Protein AF-A0A5J4PL07-F1 (afdb_monomer)

InterPro domains:
  IPR006602 DM10 domain [PF06565] (18-63)
  IPR006602 DM10 domain [PS51336] (25-63)
  IPR040193 EF-hand domain-containing protein EFHC1/EFHC2/EFHB [PTHR12086] (8-63)

Secondary structure (DSSP, 8-state):
-PPP--------HHHHHHHHHHHHTT-EEEEEEEEE-TTSTT--EEEEEEEEETTTTEEEEE-

Nearest PDB structures (foldseek):
  8i7o-assembly1_G2  TM=9.255E-01  e=6.040E-05  Mus musculus
  8to0-assembly1_E1  TM=9.751E-01  e=2.739E-04  Mus musculus
  8otz-assembly1_I  TM=7.819E-01  e=1.286E-04  Bos taurus
  8otz-assembly1_X  TM=7.702E-01  e=1.286E-04  Bos taurus
  8iyj-assembly1_T  TM=7.753E-01  e=1.554E-04  Mus musculus

Mean predicted aligned error: 9.15 Å

Organism: NCBI:txid222440

Foldseek 3Di:
DDDDPPPPPPQPVVNVLVVQQVVQPPPKDWDKDWDFPVVDPPTDIDIWIWIARSSHRDIDIDD

Solvent-accessible surface area (backbone atoms only — not comparable to full-atom values): 3920 Å² total; per-residue (Å²): 133,82,84,75,80,76,82,74,73,82,70,52,67,68,60,54,50,50,52,37,27,71,76,23,62,94,44,62,51,76,44,83,46,71,51,78,45,58,90,44,102,82,38,51,78,46,59,32,43,38,38,36,34,58,30,76,76,48,76,47,80,44,114

Sequence (63 aa):
MKPHPRTTTTQDPEKLALRQFLRNDRKVLRFYAVWDDRNESFGDMRQFVIQYYLSDDTTQVNE

Structure (mmCIF, N/CA/C/O backbone):
data_AF-A0A5J4PL07-F1
#
_entry.id   AF-A0A5J4PL07-F1
#
loop_
_atom_site.group_PDB
_atom_site.id
_atom_site.type_symbol
_atom_site.label_atom_id
_atom_site.label_alt_id
_atom_site.label_comp_id
_atom_site.label_asym_id
_atom_site.label_entity_id
_atom_site.label_seq_id
_atom_site.pdbx_PDB_ins_code
_atom_site.Cartn_x
_atom_site.Cartn_y
_atom_site.Cartn_z
_atom_site.occupancy
_atom_site.B_iso_or_equiv
_atom_site.auth_seq_id
_atom_site.auth_comp_id
_atom_site.auth_asym_id
_atom_site.auth_atom_id
_atom_site.pdbx_PDB_model_num
ATOM 1 N N . MET A 1 1 ? -44.939 22.985 19.592 1.00 51.19 1 MET A N 1
ATOM 2 C CA . MET A 1 1 ? -44.204 21.862 18.968 1.00 51.19 1 MET A CA 1
ATOM 3 C C . MET A 1 1 ? -42.832 21.775 19.613 1.00 51.19 1 MET A C 1
ATOM 5 O O . MET A 1 1 ? -42.107 22.758 19.570 1.00 51.19 1 MET A O 1
ATOM 9 N N . LYS A 1 2 ? -42.498 20.661 20.272 1.00 39.19 2 LYS A N 1
ATOM 10 C CA . LYS A 1 2 ? -41.144 20.450 20.804 1.00 39.19 2 LYS A CA 1
ATOM 11 C C . LYS A 1 2 ? -40.229 20.105 19.619 1.00 39.19 2 LYS A C 1
ATOM 13 O O . LYS A 1 2 ? -40.631 19.260 18.814 1.00 39.19 2 LYS A O 1
ATOM 18 N N . PRO A 1 3 ? -39.065 20.752 19.453 1.00 48.59 3 PRO A N 1
ATOM 19 C CA . PRO A 1 3 ? -38.128 20.346 18.417 1.00 48.59 3 PRO A CA 1
ATOM 20 C C . PRO A 1 3 ? -37.711 18.900 18.696 1.00 48.59 3 PRO A C 1
ATOM 22 O O . PRO A 1 3 ? -37.313 18.559 19.809 1.00 48.59 3 PRO A O 1
ATOM 25 N N . HIS A 1 4 ? -37.866 18.039 17.695 1.00 48.69 4 HIS A N 1
ATOM 26 C CA . HIS A 1 4 ? -37.341 16.683 17.757 1.00 48.69 4 HIS A CA 1
ATOM 27 C C . HIS A 1 4 ? -35.814 16.799 17.756 1.00 48.69 4 HIS A C 1
ATOM 29 O O . HIS A 1 4 ? -35.283 17.502 16.888 1.00 48.69 4 HIS A O 1
ATOM 35 N N . PRO A 1 5 ? -35.092 16.159 18.691 1.00 49.34 5 PRO A N 1
ATOM 36 C CA . PRO A 1 5 ? -33.646 16.126 18.610 1.00 49.34 5 PRO A CA 1
ATOM 37 C C 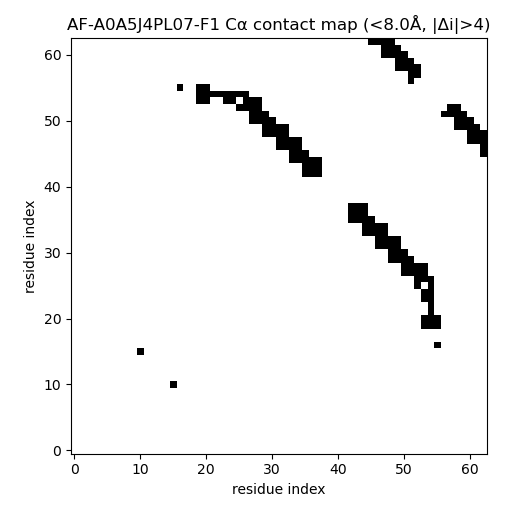. PRO A 1 5 ? -33.293 15.395 17.317 1.00 49.34 5 PRO A C 1
ATOM 39 O O . PRO A 1 5 ? -33.513 14.191 17.192 1.00 49.34 5 PRO A O 1
ATOM 42 N N . ARG A 1 6 ? -32.769 16.127 16.328 1.00 46.06 6 ARG A N 1
ATOM 43 C CA . ARG A 1 6 ? -32.013 15.502 15.245 1.00 46.06 6 ARG A CA 1
ATOM 44 C C . ARG A 1 6 ? -30.910 14.725 15.942 1.00 46.06 6 ARG A C 1
ATOM 46 O O . ARG A 1 6 ? -30.043 15.326 16.569 1.00 46.06 6 ARG A O 1
ATOM 53 N N . THR A 1 7 ? -30.985 13.400 15.903 1.00 45.03 7 THR A N 1
ATOM 54 C CA . THR A 1 7 ? -29.941 12.521 16.423 1.00 45.03 7 THR A CA 1
ATOM 55 C C . THR A 1 7 ? -28.752 12.598 15.470 1.00 45.03 7 THR A C 1
ATOM 57 O O . THR A 1 7 ? -28.422 11.644 14.773 1.00 45.03 7 THR A O 1
ATOM 60 N N . THR A 1 8 ? -28.119 13.767 15.387 1.00 49.31 8 THR A N 1
ATOM 61 C CA . THR A 1 8 ? -26.790 13.908 14.814 1.00 49.31 8 THR A CA 1
ATOM 62 C C . THR A 1 8 ? -25.883 13.187 15.790 1.00 49.31 8 THR A C 1
ATOM 64 O O . THR A 1 8 ? -25.444 13.749 16.789 1.00 49.31 8 THR A O 1
ATOM 67 N N . THR A 1 9 ? -25.703 11.885 15.583 1.00 52.44 9 THR A N 1
ATOM 68 C CA . THR A 1 9 ? -24.704 11.144 16.333 1.00 52.44 9 THR A CA 1
ATOM 69 C C . THR A 1 9 ? -23.369 11.684 15.855 1.00 52.44 9 THR A C 1
ATOM 71 O O . THR A 1 9 ? -22.878 11.273 14.809 1.00 52.44 9 THR A O 1
ATOM 74 N N . THR A 1 10 ? -22.824 12.645 16.593 1.00 53.22 10 THR A N 1
ATOM 75 C CA . THR A 1 10 ? -21.413 13.015 16.585 1.00 53.22 10 THR A CA 1
ATOM 76 C C . THR A 1 10 ? -20.636 11.739 16.915 1.00 53.22 10 THR A C 1
ATOM 78 O O . THR A 1 10 ? -20.401 11.421 18.077 1.00 53.22 10 THR A O 1
ATOM 81 N N . GLN A 1 11 ? -20.391 10.890 15.913 1.00 61.66 11 GLN A N 1
ATOM 82 C CA . GLN A 1 11 ? -19.509 9.741 16.061 1.00 61.66 11 GLN A CA 1
ATOM 83 C C . GLN A 1 11 ? -18.110 10.328 16.176 1.00 61.66 11 GLN A C 1
ATOM 85 O O . GLN A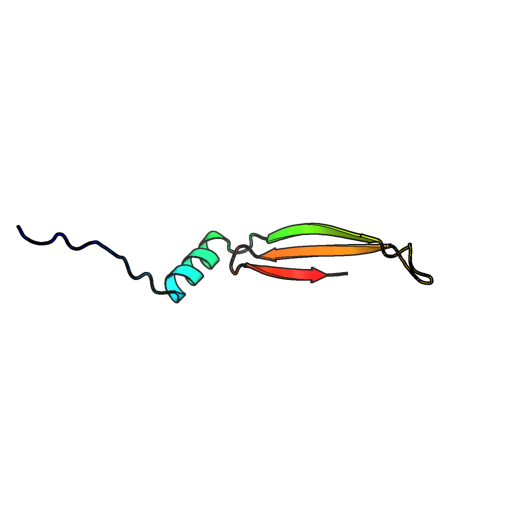 1 11 ? -17.638 10.971 15.243 1.00 61.66 11 GLN A O 1
ATOM 90 N N . ASP A 1 12 ? -17.499 10.135 17.336 1.00 83.38 12 ASP A N 1
ATOM 91 C CA . ASP A 1 12 ? -16.097 10.443 17.558 1.00 83.38 12 ASP A CA 1
ATOM 92 C C . ASP A 1 12 ? -15.244 9.834 16.420 1.00 83.38 12 ASP A C 1
ATOM 94 O O . ASP A 1 12 ? -15.461 8.661 16.081 1.00 83.38 12 ASP A O 1
ATOM 98 N N . PRO A 1 13 ? -14.336 10.595 15.782 1.00 82.69 13 PRO A N 1
ATOM 99 C CA . PRO A 1 13 ? -13.489 10.081 14.706 1.00 82.69 13 PRO A CA 1
ATOM 100 C C . PRO A 1 13 ? -12.714 8.820 15.112 1.00 82.69 13 PRO A C 1
ATOM 102 O O . PRO A 1 13 ? -12.585 7.907 14.295 1.00 82.69 13 PRO A O 1
ATOM 105 N N . GLU A 1 14 ? -12.302 8.689 16.376 1.00 87.88 14 GLU A N 1
ATOM 106 C CA . GLU A 1 14 ? -11.642 7.478 16.877 1.00 87.88 14 GLU A CA 1
ATOM 107 C C . GLU A 1 14 ? -12.573 6.263 16.824 1.00 87.88 14 GLU A C 1
ATOM 109 O O . GLU A 1 14 ? -12.171 5.151 16.479 1.00 87.88 14 GLU A O 1
ATOM 114 N N . LYS A 1 15 ? -13.864 6.472 17.097 1.00 90.00 15 LYS A N 1
ATOM 115 C CA . LYS A 1 15 ? -14.878 5.415 17.040 1.00 90.00 15 LYS A CA 1
ATOM 116 C C . LYS A 1 15 ? -15.154 4.969 15.607 1.00 90.00 15 LYS A C 1
ATOM 118 O O . LYS A 1 15 ? -15.459 3.795 15.393 1.00 90.00 15 LYS A O 1
ATOM 123 N N . LEU A 1 16 ? -15.070 5.874 14.632 1.00 89.06 16 LEU A N 1
ATOM 124 C CA . LEU A 1 16 ? -15.192 5.535 13.212 1.00 89.06 16 LEU A CA 1
ATOM 125 C C . LEU A 1 16 ? -13.978 4.734 12.731 1.00 89.06 16 LEU A C 1
ATOM 127 O O . LEU A 1 16 ? -14.171 3.675 12.134 1.00 89.06 16 LEU A O 1
ATOM 131 N N . ALA A 1 17 ? -12.767 5.176 13.075 1.00 88.62 17 ALA A N 1
ATOM 132 C CA . ALA A 1 17 ? -11.530 4.465 12.757 1.00 88.62 17 ALA A CA 1
ATOM 133 C C . ALA A 1 17 ? -11.506 3.062 13.386 1.00 88.62 17 ALA A C 1
ATOM 135 O O . ALA A 1 17 ? -11.263 2.071 12.702 1.00 88.62 17 ALA A O 1
ATOM 136 N N . LEU A 1 18 ? -11.883 2.937 14.664 1.00 92.38 18 LEU A N 1
ATOM 137 C CA . LEU A 1 18 ? -11.974 1.640 15.338 1.00 92.38 18 LEU A CA 1
ATOM 138 C C . LEU A 1 18 ? -12.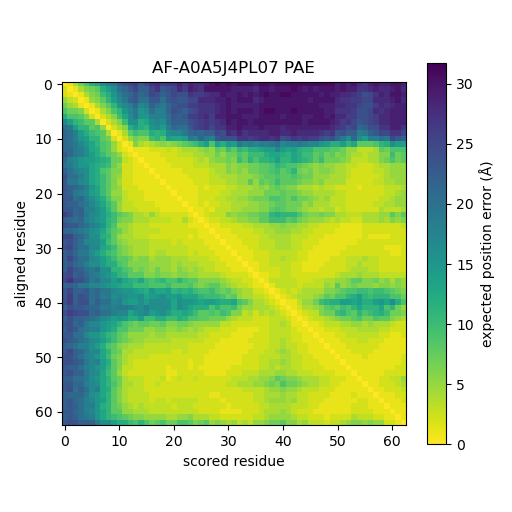999 0.714 14.667 1.00 92.38 18 LEU A C 1
ATOM 140 O O . LEU A 1 18 ? -12.762 -0.483 14.517 1.00 92.38 18 LEU A O 1
ATOM 144 N N . ARG A 1 19 ? -14.147 1.249 14.235 1.00 92.56 19 ARG A N 1
ATOM 145 C CA . ARG A 1 19 ? -15.156 0.470 13.499 1.00 92.56 19 ARG A CA 1
ATOM 146 C C . ARG A 1 19 ? -14.635 -0.014 12.148 1.00 92.56 19 ARG A C 1
ATOM 148 O O . ARG A 1 19 ? -14.939 -1.147 11.775 1.00 92.56 19 ARG A O 1
ATOM 155 N N . GLN A 1 20 ? -13.894 0.822 11.424 1.00 91.88 20 GLN A N 1
ATOM 156 C CA . GLN A 1 20 ? -13.271 0.456 10.152 1.00 91.88 20 GLN A CA 1
ATOM 157 C C . GLN A 1 20 ? -12.239 -0.653 10.357 1.00 91.88 20 GLN A C 1
ATOM 159 O O . GLN A 1 20 ? -12.361 -1.709 9.733 1.00 91.88 20 GLN A O 1
ATOM 164 N N . PHE A 1 21 ? -11.322 -0.462 11.309 1.00 93.12 21 PHE A N 1
ATOM 165 C CA . PHE A 1 21 ? -10.317 -1.448 11.686 1.00 93.12 21 PHE A CA 1
ATOM 166 C C . PHE A 1 21 ? -10.960 -2.795 12.036 1.00 93.12 21 PHE A C 1
ATOM 168 O O . PHE A 1 21 ? -10.672 -3.796 11.393 1.00 93.12 21 PHE A O 1
ATOM 175 N N . LEU A 1 22 ? -11.920 -2.829 12.968 1.00 93.69 22 LEU A N 1
ATOM 176 C CA . LEU A 1 22 ? -12.562 -4.080 13.396 1.00 93.69 22 LEU A CA 1
ATOM 177 C C . LEU A 1 22 ? -13.338 -4.787 12.273 1.00 93.69 22 LEU A C 1
ATOM 179 O O . LEU A 1 22 ? -13.403 -6.014 12.241 1.00 93.69 22 LEU A O 1
ATOM 183 N N . ARG A 1 23 ? -13.953 -4.037 11.349 1.00 94.38 23 ARG A N 1
ATOM 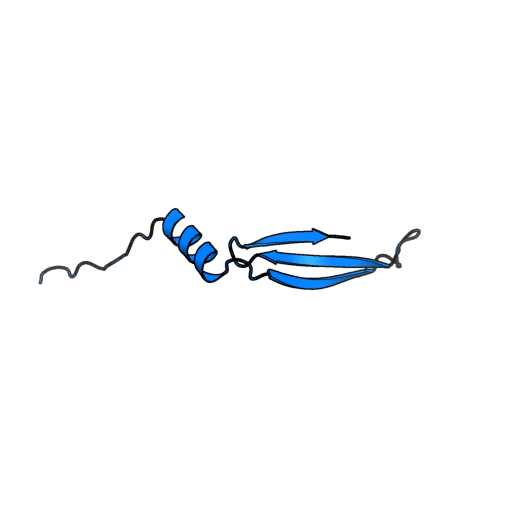184 C CA . ARG A 1 23 ? -14.737 -4.611 10.240 1.00 94.38 23 ARG A CA 1
ATOM 185 C C . ARG A 1 23 ? -13.855 -5.222 9.151 1.00 94.38 23 ARG A C 1
ATOM 187 O O . ARG A 1 23 ? -14.262 -6.176 8.468 1.00 94.38 23 ARG A O 1
ATOM 194 N N . ASN A 1 24 ? -12.696 -4.617 8.941 1.00 94.44 24 ASN A N 1
ATOM 195 C CA . ASN A 1 24 ? -11.825 -4.890 7.812 1.00 94.44 24 ASN A CA 1
ATOM 196 C C . ASN A 1 24 ? -10.472 -5.472 8.219 1.00 94.44 24 ASN A C 1
ATOM 198 O O . ASN A 1 24 ? -9.628 -5.665 7.349 1.00 94.44 24 ASN A O 1
ATOM 202 N N . ASP A 1 25 ? -10.293 -5.791 9.502 1.00 89.25 25 ASP A N 1
ATOM 203 C CA . ASP A 1 25 ? -9.085 -6.411 10.030 1.00 89.25 25 ASP A CA 1
ATOM 204 C C . ASP A 1 25 ? -8.643 -7.583 9.142 1.00 89.25 25 ASP A C 1
ATOM 206 O O . ASP A 1 25 ? -9.444 -8.449 8.768 1.00 89.25 25 ASP A O 1
ATOM 210 N N . ARG A 1 26 ? -7.359 -7.561 8.767 1.00 91.00 26 ARG A N 1
ATOM 211 C CA . ARG A 1 26 ? -6.685 -8.530 7.884 1.00 91.00 26 ARG A CA 1
ATOM 212 C C . ARG A 1 26 ? -7.250 -8.661 6.462 1.00 91.00 26 ARG A C 1
ATOM 214 O O . ARG A 1 26 ? -6.817 -9.547 5.723 1.00 91.00 26 ARG A O 1
ATOM 221 N N . LYS A 1 27 ? -8.168 -7.792 6.028 1.00 96.94 27 LYS A N 1
ATOM 222 C CA . LYS A 1 27 ? -8.601 -7.732 4.626 1.00 96.94 27 LYS A CA 1
ATOM 223 C C . LYS A 1 27 ? -7.688 -6.801 3.841 1.00 96.94 27 LYS A C 1
ATOM 225 O O . LYS A 1 27 ? -7.730 -5.583 4.001 1.00 96.94 27 LYS A O 1
ATOM 230 N N . VAL A 1 28 ? -6.902 -7.402 2.957 1.00 97.00 28 VAL A N 1
ATOM 231 C CA . VAL A 1 28 ? -5.977 -6.693 2.073 1.00 97.00 28 VAL A CA 1
ATOM 232 C C . VAL A 1 28 ? -6.387 -6.949 0.632 1.00 97.00 28 VAL A C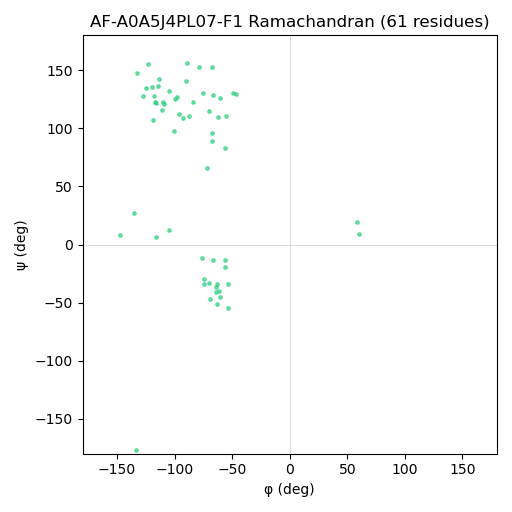 1
ATOM 234 O O . VAL A 1 28 ? -6.542 -8.102 0.224 1.00 97.00 28 VAL A O 1
ATOM 237 N N . LEU A 1 29 ? -6.554 -5.882 -0.146 1.00 97.75 29 LEU A N 1
ATOM 238 C CA . LEU A 1 29 ? -6.669 -6.000 -1.595 1.00 97.75 29 LEU A CA 1
ATOM 239 C C . LEU A 1 29 ? -5.258 -6.049 -2.172 1.00 97.75 29 LEU A C 1
ATOM 241 O O . LEU A 1 29 ? -4.462 -5.142 -1.936 1.00 97.75 29 LEU A O 1
ATOM 245 N N . ARG A 1 30 ? -4.944 -7.120 -2.905 1.00 97.88 30 ARG A N 1
ATOM 246 C CA . ARG A 1 30 ? -3.645 -7.297 -3.556 1.00 97.88 30 ARG A CA 1
ATOM 247 C C . ARG A 1 30 ? -3.798 -7.155 -5.062 1.00 97.88 30 ARG A C 1
ATOM 249 O O . ARG A 1 30 ? -4.517 -7.939 -5.679 1.00 97.88 30 ARG A O 1
ATOM 256 N N . PHE A 1 31 ? -3.076 -6.202 -5.633 1.00 98.00 31 PHE A N 1
ATOM 257 C CA . PHE A 1 31 ? -3.005 -5.972 -7.068 1.00 98.00 31 PHE A CA 1
ATOM 258 C C . PHE A 1 31 ? -1.599 -6.268 -7.569 1.00 98.00 31 PHE A C 1
ATOM 260 O O . PHE A 1 31 ? -0.611 -5.971 -6.898 1.00 98.00 31 PHE A O 1
ATOM 267 N N . TYR A 1 32 ? -1.530 -6.847 -8.759 1.00 97.38 32 TYR A N 1
ATOM 268 C CA . TYR A 1 32 ? -0.289 -7.017 -9.495 1.00 97.38 32 TYR A CA 1
ATOM 269 C C . TYR A 1 32 ? -0.220 -5.909 -10.534 1.00 97.38 32 TYR A C 1
ATOM 271 O O . TYR A 1 32 ? -1.159 -5.735 -11.312 1.00 97.38 32 TYR A O 1
ATOM 279 N N . ALA A 1 33 ? 0.863 -5.149 -10.510 1.00 96.50 33 ALA A N 1
ATOM 280 C CA . ALA A 1 33 ? 1.094 -4.030 -11.400 1.00 96.50 33 ALA A CA 1
ATOM 281 C C . ALA A 1 33 ? 2.402 -4.232 -12.162 1.00 96.50 33 ALA A C 1
ATOM 283 O O . ALA A 1 33 ? 3.303 -4.945 -11.721 1.00 96.50 33 ALA A O 1
ATOM 284 N N . VAL A 1 34 ? 2.479 -3.602 -13.326 1.00 96.31 34 VAL A N 1
ATOM 285 C CA . VAL A 1 34 ? 3.689 -3.540 -14.135 1.00 96.31 34 VAL A CA 1
ATOM 286 C C . VAL A 1 34 ? 3.941 -2.077 -14.447 1.00 96.31 34 VAL A C 1
ATOM 288 O O . VAL A 1 34 ? 3.043 -1.392 -14.939 1.00 96.31 34 VAL A O 1
ATOM 291 N N . TRP A 1 35 ? 5.149 -1.609 -14.161 1.00 94.69 35 TRP A N 1
ATOM 292 C CA . TRP A 1 35 ? 5.647 -0.349 -14.683 1.00 94.69 35 TRP A CA 1
ATOM 293 C C . TRP A 1 35 ? 6.480 -0.659 -15.923 1.00 94.69 35 TRP A C 1
ATOM 295 O O . TRP A 1 35 ? 7.516 -1.314 -15.841 1.00 94.69 35 TRP A O 1
ATOM 305 N N . ASP A 1 36 ? 5.975 -0.231 -17.075 1.00 94.50 36 ASP A N 1
ATOM 306 C CA . ASP A 1 36 ? 6.643 -0.364 -18.365 1.00 94.50 36 ASP A CA 1
ATOM 307 C C . ASP A 1 36 ? 7.288 0.979 -18.739 1.00 94.50 36 ASP A C 1
ATOM 309 O O . ASP A 1 36 ? 6.598 1.884 -19.213 1.00 94.50 36 ASP A O 1
ATOM 313 N N . ASP A 1 37 ? 8.590 1.129 -18.473 1.00 93.62 37 ASP A N 1
ATOM 314 C CA . ASP A 1 37 ? 9.388 2.307 -18.844 1.00 93.62 37 ASP A CA 1
ATOM 315 C C . ASP A 1 37 ? 10.319 2.044 -20.043 1.00 93.62 37 ASP A C 1
ATOM 317 O O . ASP A 1 37 ? 11.131 2.898 -20.390 1.00 93.62 37 ASP A O 1
ATOM 321 N N . ARG A 1 38 ? 10.135 0.928 -20.769 1.00 93.50 38 ARG A N 1
ATOM 322 C CA . ARG A 1 38 ? 10.967 0.475 -21.913 1.00 93.50 38 ARG A CA 1
ATOM 323 C C . ARG A 1 38 ? 11.116 1.463 -23.077 1.00 93.50 38 ARG A C 1
ATOM 325 O O . ARG A 1 38 ? 11.944 1.246 -23.956 1.00 93.50 38 ARG A O 1
ATOM 332 N N . ASN A 1 39 ? 10.306 2.518 -23.121 1.00 91.31 39 ASN A N 1
ATOM 333 C CA . ASN A 1 39 ? 10.428 3.579 -24.122 1.00 91.31 39 ASN A CA 1
ATOM 334 C C . ASN A 1 39 ? 11.590 4.548 -23.827 1.00 91.31 39 ASN A C 1
ATOM 336 O O . ASN A 1 39 ? 11.936 5.356 -24.689 1.00 91.31 39 ASN A O 1
ATOM 340 N N . GLU A 1 40 ? 12.186 4.491 -22.635 1.00 91.38 40 GLU A N 1
ATOM 341 C CA . GLU A 1 40 ? 13.365 5.275 -22.269 1.00 91.38 40 GLU A CA 1
ATOM 342 C C . GLU A 1 40 ? 14.673 4.546 -22.610 1.00 91.38 40 GLU A C 1
ATOM 344 O O . GLU A 1 40 ? 14.732 3.320 -22.671 1.00 91.38 40 GLU A O 1
ATOM 349 N N . SER A 1 41 ? 15.762 5.301 -22.793 1.00 86.62 41 SER A N 1
ATOM 350 C CA . SER A 1 41 ? 17.080 4.792 -23.219 1.00 86.62 41 SER A CA 1
ATOM 351 C C . SER A 1 41 ? 17.673 3.693 -22.320 1.00 86.62 41 SER A C 1
ATOM 353 O O . SER A 1 41 ? 18.565 2.970 -22.756 1.00 86.62 41 SER A O 1
ATOM 355 N N . PHE A 1 42 ? 17.193 3.580 -21.079 1.00 87.19 42 PHE A N 1
ATOM 356 C CA . PHE A 1 42 ? 17.556 2.554 -20.093 1.00 87.19 42 PHE A CA 1
ATOM 357 C C . PHE A 1 42 ? 16.315 1.984 -19.386 1.00 87.19 42 PHE A C 1
ATOM 359 O O . PHE A 1 42 ? 16.394 1.572 -18.230 1.00 87.19 42 PHE A O 1
ATOM 366 N N . GLY A 1 43 ? 15.165 2.025 -20.059 1.00 88.38 43 GLY A N 1
ATOM 367 C CA . GLY A 1 43 ? 13.906 1.525 -19.525 1.00 88.38 43 GLY A CA 1
ATOM 368 C C . GLY A 1 43 ? 13.891 0.011 -19.343 1.00 88.38 43 GLY A C 1
ATOM 369 O O . GLY A 1 43 ? 14.556 -0.722 -20.077 1.00 88.38 43 GLY A O 1
ATOM 370 N N . ASP A 1 44 ? 13.085 -0.456 -18.399 1.00 91.69 44 ASP A N 1
ATOM 371 C CA . ASP A 1 44 ? 12.870 -1.862 -18.080 1.00 91.69 44 ASP A CA 1
ATOM 372 C C . ASP A 1 44 ? 11.360 -2.165 -17.939 1.00 91.69 44 ASP A C 1
ATOM 374 O O . ASP A 1 44 ? 10.479 -1.350 -18.216 1.00 91.69 44 ASP A O 1
ATOM 378 N N . MET A 1 45 ? 11.016 -3.394 -17.578 1.00 94.31 45 MET A N 1
ATOM 379 C CA . MET A 1 45 ? 9.670 -3.768 -17.174 1.00 94.31 45 MET A CA 1
ATOM 380 C C . MET A 1 45 ? 9.718 -4.274 -15.743 1.00 94.31 45 MET A C 1
ATOM 382 O O . MET A 1 45 ? 10.171 -5.386 -15.476 1.00 94.31 45 MET A O 1
ATOM 386 N N . ARG A 1 46 ? 9.206 -3.466 -14.819 1.00 95.19 46 ARG A N 1
ATOM 387 C CA . ARG A 1 46 ? 9.272 -3.756 -13.387 1.00 95.19 46 ARG A CA 1
ATOM 388 C C . ARG A 1 46 ? 7.924 -4.225 -12.877 1.00 95.19 46 ARG A C 1
ATOM 390 O O . ARG A 1 46 ? 6.886 -3.639 -13.187 1.00 95.19 46 ARG A O 1
ATOM 397 N N . GLN A 1 47 ? 7.935 -5.319 -12.128 1.00 96.19 47 GLN A N 1
ATOM 398 C CA . GLN A 1 47 ? 6.736 -5.861 -11.506 1.00 96.19 47 GLN A CA 1
ATOM 399 C C . GLN A 1 47 ? 6.573 -5.242 -10.126 1.00 96.19 47 GLN A C 1
ATOM 401 O O . GLN A 1 47 ? 7.545 -5.062 -9.410 1.00 96.19 47 GLN A O 1
ATOM 406 N N . PHE A 1 48 ? 5.336 -4.935 -9.757 1.00 97.31 48 PHE A N 1
ATOM 407 C CA . PHE A 1 48 ? 5.008 -4.423 -8.438 1.00 97.31 48 PHE A CA 1
ATOM 408 C C . PHE A 1 48 ? 3.819 -5.178 -7.864 1.00 97.31 48 PHE A C 1
ATOM 410 O O . PHE A 1 48 ? 2.887 -5.579 -8.569 1.00 97.31 48 PHE A O 1
ATOM 417 N N . VAL A 1 49 ? 3.817 -5.322 -6.547 1.00 97.88 49 VAL A N 1
ATOM 418 C CA . VAL A 1 49 ? 2.676 -5.785 -5.769 1.00 97.88 49 VAL A CA 1
ATOM 419 C C . VAL A 1 49 ? 2.164 -4.618 -4.942 1.00 97.88 49 VAL A C 1
ATOM 421 O O . VAL A 1 49 ? 2.841 -4.137 -4.034 1.00 97.88 49 VAL A O 1
ATOM 424 N N . ILE A 1 50 ? 0.939 -4.189 -5.232 1.00 98.00 50 ILE A N 1
ATOM 425 C CA . ILE A 1 50 ? 0.257 -3.132 -4.488 1.00 98.00 50 ILE A CA 1
ATOM 426 C C . ILE A 1 50 ? -0.686 -3.789 -3.484 1.00 98.00 50 ILE A C 1
ATOM 428 O O . ILE A 1 50 ? -1.516 -4.628 -3.844 1.00 98.00 50 ILE A O 1
ATOM 432 N N . GLN A 1 51 ? -0.559 -3.407 -2.221 1.00 98.31 51 GLN A N 1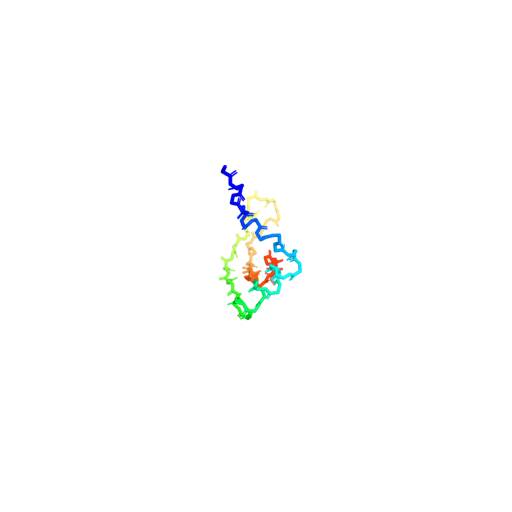
ATOM 433 C CA . GLN A 1 51 ? -1.386 -3.869 -1.115 1.00 98.31 51 GLN A CA 1
ATOM 434 C C . GLN A 1 51 ? -2.170 -2.686 -0.555 1.00 98.31 51 GLN A C 1
ATOM 436 O O . GLN A 1 51 ? -1.579 -1.701 -0.122 1.00 98.31 51 GLN A O 1
ATOM 441 N N . TYR A 1 52 ? -3.496 -2.790 -0.563 1.00 97.88 52 TYR A N 1
ATOM 442 C CA . TYR A 1 52 ? -4.391 -1.805 0.038 1.00 97.88 52 TYR A CA 1
ATOM 443 C C . TYR A 1 52 ? -5.057 -2.390 1.280 1.00 97.88 52 TYR A C 1
ATOM 445 O O . TYR A 1 52 ? -5.724 -3.431 1.203 1.00 97.88 52 TYR A O 1
ATOM 453 N N . TYR A 1 53 ? -4.875 -1.727 2.417 1.00 97.06 53 TYR A N 1
ATOM 454 C CA . TYR A 1 53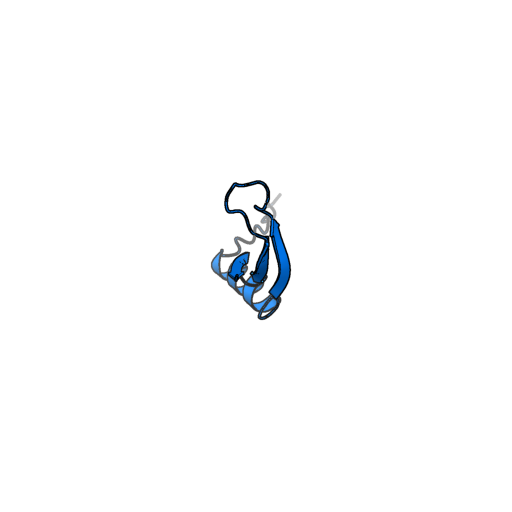 ? -5.373 -2.166 3.713 1.00 97.06 53 TYR A CA 1
ATOM 455 C C . TYR A 1 53 ? -6.744 -1.539 3.977 1.00 97.06 53 TYR A C 1
ATOM 457 O O . TYR A 1 53 ? -6.867 -0.351 4.252 1.00 97.06 53 TYR A O 1
ATOM 465 N N . LEU A 1 54 ? -7.808 -2.347 3.925 1.00 94.75 54 LEU A N 1
ATOM 466 C CA . LEU A 1 54 ? -9.182 -1.861 4.138 1.00 94.75 54 LEU A CA 1
ATOM 467 C C . LEU A 1 54 ? -9.443 -1.378 5.580 1.00 94.75 54 LEU A C 1
ATOM 469 O O . LEU A 1 54 ? -10.498 -0.806 5.869 1.00 94.75 54 LEU A O 1
ATOM 473 N N . SER A 1 55 ? -8.538 -1.697 6.505 1.00 94.75 55 SER A N 1
ATOM 474 C CA . SER A 1 55 ? -8.618 -1.361 7.925 1.00 94.75 55 SER A CA 1
ATOM 475 C C . SER A 1 55 ? -8.334 0.108 8.222 1.00 94.75 55 SER A C 1
ATOM 477 O O . SER A 1 55 ? -8.873 0.622 9.198 1.00 94.75 55 SER A O 1
ATOM 479 N N . ASP A 1 56 ? -7.503 0.758 7.410 1.00 93.94 56 ASP A N 1
ATOM 480 C CA . ASP A 1 56 ? -6.996 2.116 7.647 1.00 93.94 56 ASP A CA 1
ATOM 481 C C . ASP A 1 56 ? -6.763 2.922 6.354 1.00 93.94 56 ASP A C 1
ATOM 483 O O . ASP A 1 56 ? -6.209 4.018 6.398 1.00 93.94 56 ASP A O 1
ATOM 487 N N . ASP A 1 57 ? -7.189 2.384 5.209 1.00 95.19 57 ASP A N 1
ATOM 488 C CA . ASP A 1 57 ? -7.052 2.966 3.873 1.00 95.19 57 ASP A CA 1
ATOM 489 C C . ASP A 1 57 ? -5.596 3.251 3.452 1.00 95.19 57 ASP A C 1
ATOM 491 O O . ASP A 1 57 ? -5.346 4.018 2.515 1.00 95.19 57 ASP A O 1
ATOM 495 N N 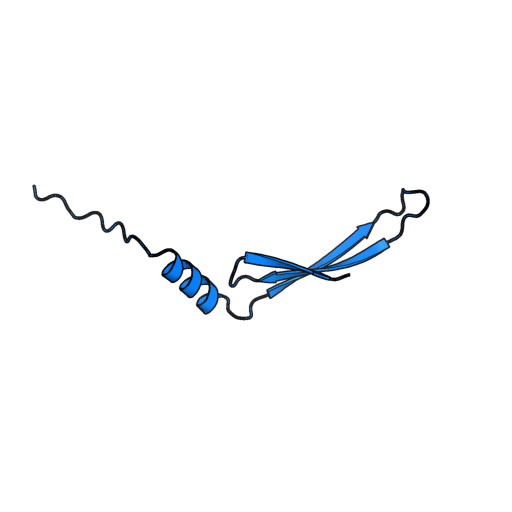. THR A 1 58 ? -4.619 2.607 4.101 1.00 96.62 58 THR A N 1
ATOM 496 C CA . THR A 1 58 ? -3.203 2.731 3.740 1.00 96.62 58 THR A CA 1
ATOM 497 C C . THR A 1 58 ? -2.851 1.876 2.520 1.00 96.62 58 THR A C 1
ATOM 499 O O . THR A 1 58 ? -3.483 0.860 2.217 1.00 96.62 58 THR A O 1
ATOM 502 N N . THR A 1 59 ? -1.820 2.302 1.783 1.00 97.62 59 THR A N 1
ATOM 503 C CA . THR A 1 59 ? -1.307 1.597 0.600 1.00 97.62 59 THR A CA 1
ATOM 504 C C . THR A 1 59 ? 0.178 1.309 0.762 1.00 97.62 59 THR A C 1
ATOM 506 O O . THR A 1 59 ? 0.948 2.199 1.114 1.00 97.62 59 THR A O 1
ATOM 509 N N . GLN A 1 60 ? 0.583 0.084 0.442 1.00 97.50 60 GLN A N 1
ATOM 510 C CA . GLN A 1 60 ? 1.977 -0.333 0.354 1.00 97.50 60 GLN A CA 1
ATOM 511 C C . GLN A 1 60 ? 2.276 -0.824 -1.063 1.00 97.50 60 GLN A C 1
ATOM 513 O O . GLN A 1 60 ? 1.496 -1.577 -1.645 1.00 97.50 60 GLN A O 1
ATOM 518 N N . VAL A 1 61 ? 3.415 -0.406 -1.610 1.00 97.12 61 VAL A N 1
ATOM 519 C CA . VAL A 1 61 ? 3.903 -0.828 -2.926 1.00 97.12 61 VAL A CA 1
ATOM 520 C C . VAL A 1 61 ? 5.218 -1.564 -2.712 1.00 97.12 61 VAL A C 1
ATOM 522 O O . VAL A 1 61 ? 6.132 -1.007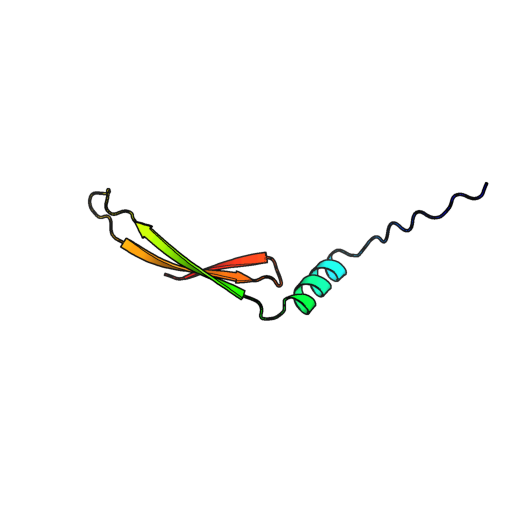 -2.110 1.00 97.12 61 VAL A O 1
ATOM 525 N N . ASN A 1 62 ? 5.291 -2.811 -3.171 1.00 96.12 62 ASN A N 1
ATOM 526 C CA . ASN A 1 62 ? 6.511 -3.615 -3.149 1.00 96.12 62 ASN A CA 1
ATOM 527 C C . ASN A 1 62 ? 6.947 -3.892 -4.590 1.00 96.12 62 ASN A C 1
ATOM 529 O O . ASN A 1 62 ? 6.091 -4.213 -5.414 1.00 96.12 62 ASN A O 1
ATOM 533 N N . GLU A 1 63 ? 8.241 -3.762 -4.864 1.00 89.50 63 GLU A N 1
ATOM 534 C CA . GLU A 1 63 ? 8.901 -4.157 -6.120 1.00 89.50 63 GLU A CA 1
ATOM 535 C C . GLU A 1 63 ? 9.421 -5.596 -6.010 1.00 89.50 63 GLU A C 1
ATOM 537 O O . GLU A 1 63 ? 9.965 -5.935 -4.930 1.00 89.50 63 GLU A O 1
#

Radius of gyration: 21.34 Å; Cα contacts (8 Å, |Δi|>4): 81; chains: 1; bounding box: 62×30×45 Å

pLDDT: mean 85.95, std 17.27, range [39.19, 98.31]